Protein AF-V5FSN9-F1 (afdb_monomer_lite)

Foldseek 3Di:
DVVLLVLLLVLLLQLLVPPDDVSNVVSVVSNVVSVCVVLVVVLVLQLLLDDPVCNVVSNVVSVVVVVVLVVVLVVLCVVDVRVSVSSNVSSVVSVVVVCCVVVPDDRLVVCLVVVVLVSSLVVVCVSCVVVVHDDDPVNSVVVSVVVVVVVVPPDPPDPDDDPCVCVVDPVSVVVVVVVVVVD

Radius of gyration: 21.15 Å; chains: 1; bounding box: 49×39×50 Å

Structure (mmCIF, N/CA/C/O backbone):
data_AF-V5FSN9-F1
#
_entry.id   AF-V5FSN9-F1
#
loop_
_atom_site.group_PDB
_atom_site.id
_atom_site.type_symbol
_atom_site.label_atom_id
_atom_site.label_alt_id
_atom_site.label_comp_id
_atom_site.label_asym_id
_atom_site.label_entity_id
_atom_site.label_seq_id
_atom_site.pdbx_PDB_ins_code
_atom_site.Cartn_x
_atom_site.Cartn_y
_atom_site.Cartn_z
_atom_site.occupancy
_atom_site.B_iso_or_equiv
_atom_site.auth_seq_id
_atom_site.auth_comp_id
_atom_site.auth_asym_id
_atom_site.auth_atom_id
_atom_site.pdbx_PDB_model_num
ATOM 1 N N . PHE A 1 1 ? -2.987 6.621 1.074 1.00 91.56 1 PHE A N 1
ATOM 2 C CA . PHE A 1 1 ? -3.089 5.522 0.099 1.00 91.56 1 PHE A CA 1
ATOM 3 C C . PHE A 1 1 ? -3.177 6.044 -1.331 1.00 91.56 1 PHE A C 1
ATOM 5 O O . PHE A 1 1 ? -2.160 6.015 -2.001 1.00 91.56 1 PHE A O 1
ATOM 12 N N . PHE A 1 2 ? -4.315 6.584 -1.792 1.00 94.38 2 PHE A N 1
ATOM 13 C CA . PHE A 1 2 ? -4.521 6.914 -3.217 1.00 94.38 2 PHE A CA 1
ATOM 14 C C . PHE A 1 2 ? -3.526 7.913 -3.807 1.00 94.38 2 PHE A C 1
ATOM 16 O O . PHE A 1 2 ? -3.023 7.671 -4.894 1.00 94.38 2 PHE A O 1
ATOM 23 N N . ILE A 1 3 ? -3.188 8.986 -3.082 1.00 95.12 3 ILE A N 1
ATOM 24 C CA . ILE A 1 3 ? -2.158 9.939 -3.531 1.00 95.12 3 ILE A CA 1
ATOM 25 C C . ILE A 1 3 ? -0.833 9.202 -3.755 1.00 95.12 3 ILE A C 1
ATOM 27 O O . ILE A 1 3 ? -0.272 9.265 -4.841 1.00 95.12 3 ILE A O 1
ATOM 31 N N . SER A 1 4 ? -0.382 8.429 -2.762 1.00 96.00 4 SER A N 1
ATOM 32 C CA . SER A 1 4 ? 0.833 7.616 -2.867 1.00 96.00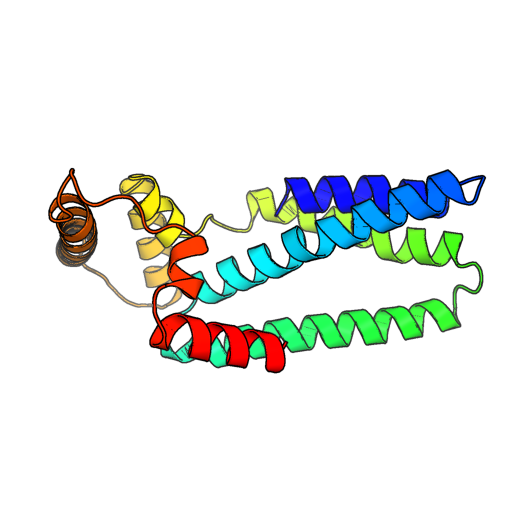 4 SER A CA 1
ATOM 33 C C . SER A 1 4 ? 0.754 6.606 -4.012 1.00 96.00 4 SER A C 1
ATOM 35 O O . SER A 1 4 ? 1.725 6.470 -4.739 1.00 96.00 4 SER A O 1
ATOM 37 N N . LEU A 1 5 ? -0.393 5.951 -4.214 1.00 96.38 5 LEU A N 1
ATOM 38 C CA . LEU A 1 5 ? -0.602 4.983 -5.291 1.00 96.38 5 LEU A CA 1
ATOM 39 C C . LEU A 1 5 ? -0.510 5.643 -6.672 1.00 96.38 5 LEU A C 1
ATOM 41 O O . LEU A 1 5 ? 0.219 5.154 -7.527 1.00 96.38 5 LEU A O 1
ATOM 45 N N . VAL A 1 6 ? -1.198 6.766 -6.889 1.00 97.25 6 VAL A N 1
ATOM 46 C CA . VAL A 1 6 ? -1.147 7.505 -8.161 1.00 97.25 6 VAL A CA 1
ATOM 47 C C . VAL A 1 6 ? 0.273 7.986 -8.439 1.00 97.25 6 VAL A C 1
ATOM 49 O O . VAL A 1 6 ? 0.783 7.776 -9.537 1.00 97.25 6 VAL A O 1
ATOM 52 N N . THR A 1 7 ? 0.949 8.566 -7.443 1.00 97.06 7 THR A N 1
ATOM 53 C CA . THR A 1 7 ? 2.352 8.973 -7.584 1.00 97.06 7 THR A CA 1
ATOM 54 C C . THR A 1 7 ? 3.244 7.768 -7.898 1.00 97.06 7 THR A C 1
ATOM 56 O O . THR A 1 7 ? 4.047 7.833 -8.825 1.00 97.06 7 THR A O 1
ATOM 59 N N . GLN A 1 8 ? 3.066 6.640 -7.209 1.00 96.75 8 GLN A N 1
ATOM 60 C CA . GLN A 1 8 ? 3.834 5.420 -7.454 1.00 96.75 8 GLN A CA 1
ATOM 61 C C . GLN A 1 8 ? 3.629 4.882 -8.877 1.00 96.75 8 GLN A C 1
ATOM 63 O O . GLN A 1 8 ? 4.597 4.475 -9.514 1.00 96.75 8 GLN A O 1
ATOM 68 N N . LEU A 1 9 ? 2.397 4.910 -9.396 1.00 97.19 9 LEU A N 1
ATOM 69 C CA . LEU A 1 9 ? 2.074 4.470 -10.757 1.00 97.19 9 LEU A CA 1
ATOM 70 C C . LEU A 1 9 ? 2.713 5.378 -11.810 1.00 97.19 9 LEU A C 1
ATOM 72 O O . LEU A 1 9 ? 3.387 4.892 -12.716 1.00 97.19 9 LEU A O 1
ATOM 76 N N . VAL A 1 10 ? 2.551 6.696 -11.664 1.00 97.19 10 VAL A N 1
ATOM 77 C CA . VAL A 1 10 ? 3.115 7.682 -12.596 1.00 97.19 10 VAL A CA 1
ATOM 78 C C . VAL A 1 10 ? 4.636 7.564 -12.640 1.00 97.19 10 VAL A C 1
ATOM 80 O O . VAL A 1 10 ? 5.214 7.376 -13.710 1.00 97.19 10 VAL A O 1
ATOM 83 N N . PHE A 1 11 ? 5.298 7.600 -11.481 1.00 97.31 11 PHE A N 1
ATOM 84 C CA . PHE A 1 11 ? 6.757 7.524 -11.426 1.00 97.31 11 PHE A CA 1
ATOM 85 C C . PHE A 1 11 ? 7.298 6.119 -11.726 1.00 97.31 11 PHE A C 1
ATOM 87 O O . PHE A 1 11 ? 8.407 5.995 -12.247 1.00 97.31 11 PHE A O 1
ATOM 94 N N . GLY A 1 12 ? 6.517 5.060 -11.493 1.00 96.69 12 GLY A N 1
ATOM 95 C CA . GLY A 1 12 ? 6.842 3.698 -11.919 1.00 96.69 12 GLY A CA 1
ATOM 96 C C . GLY A 1 12 ? 6.872 3.555 -13.442 1.00 96.69 12 GLY A C 1
ATOM 97 O O . GLY A 1 12 ? 7.799 2.944 -13.977 1.00 96.69 12 GLY A O 1
ATOM 98 N N . ILE A 1 13 ? 5.930 4.192 -14.146 1.00 96.50 13 ILE A N 1
ATOM 99 C CA . ILE A 1 13 ? 5.930 4.260 -15.614 1.00 96.50 13 ILE A CA 1
ATOM 100 C C . ILE A 1 13 ? 7.090 5.135 -16.105 1.00 96.50 13 ILE A C 1
ATOM 102 O O . ILE A 1 13 ? 7.853 4.688 -16.959 1.00 96.50 13 ILE A O 1
ATOM 106 N N . ILE A 1 14 ? 7.300 6.327 -15.531 1.00 96.38 14 ILE A N 1
ATOM 107 C CA . ILE A 1 14 ? 8.436 7.201 -15.893 1.00 96.38 14 ILE A CA 1
ATOM 108 C C . ILE A 1 14 ? 9.770 6.457 -15.750 1.00 96.38 14 ILE A C 1
ATOM 110 O O . ILE A 1 14 ? 10.608 6.524 -16.644 1.00 96.38 14 ILE A O 1
ATOM 114 N N . THR A 1 15 ? 9.943 5.684 -14.672 1.00 96.19 15 THR A N 1
ATOM 115 C CA . THR A 1 15 ? 11.141 4.858 -14.446 1.00 96.19 15 THR A CA 1
ATOM 116 C C . THR A 1 15 ? 11.407 3.911 -15.621 1.00 96.19 15 THR A C 1
ATOM 118 O O . THR A 1 15 ? 12.554 3.759 -16.038 1.00 96.19 15 THR A O 1
ATOM 121 N N . SER A 1 16 ? 10.362 3.291 -16.181 1.00 95.50 16 SER A N 1
ATOM 122 C CA . SER A 1 16 ? 10.496 2.346 -17.299 1.00 95.50 16 SER A CA 1
ATOM 123 C C . SER A 1 16 ? 10.992 3.019 -18.590 1.00 95.50 16 SER A C 1
ATOM 125 O O . SER A 1 16 ? 11.796 2.441 -19.323 1.00 95.50 16 SER A O 1
ATOM 127 N N . PHE A 1 17 ? 10.623 4.282 -18.815 1.00 95.06 17 PHE A N 1
ATOM 128 C CA . PHE A 1 17 ? 10.996 5.066 -20.000 1.00 95.06 17 PHE A CA 1
ATOM 129 C C . PHE A 1 17 ? 12.145 6.060 -19.760 1.00 95.06 17 PHE A C 1
ATOM 131 O O . PHE A 1 17 ? 12.473 6.833 -20.654 1.00 95.06 17 PHE A O 1
ATOM 138 N N . ALA A 1 18 ? 12.782 6.042 -18.583 1.00 95.12 18 ALA A N 1
ATOM 139 C CA . ALA A 1 18 ? 13.823 7.005 -18.220 1.00 95.12 18 ALA A CA 1
ATOM 140 C C . ALA A 1 18 ? 15.002 6.975 -19.224 1.00 95.12 18 ALA A C 1
ATOM 142 O O . ALA A 1 18 ? 15.616 5.909 -19.364 1.00 95.12 18 ALA A O 1
ATOM 143 N N . PRO A 1 19 ? 15.341 8.083 -19.913 1.00 92.12 19 PRO A N 1
ATOM 144 C CA . PRO A 1 19 ? 16.390 8.079 -20.939 1.00 92.12 19 PRO A CA 1
ATOM 145 C C . PRO A 1 19 ? 17.790 8.006 -20.323 1.00 92.12 19 PRO A C 1
ATOM 147 O O . PRO A 1 19 ? 18.658 7.292 -20.823 1.00 92.12 19 PRO A O 1
ATOM 150 N N . GLU A 1 20 ? 17.986 8.701 -19.205 1.00 95.12 20 GLU A N 1
ATOM 151 C CA . GLU A 1 20 ? 19.263 8.833 -18.518 1.00 95.12 20 GLU A CA 1
ATOM 152 C C . GLU A 1 20 ? 19.180 8.535 -17.012 1.00 95.12 20 GLU A C 1
ATOM 154 O O . GLU A 1 20 ? 18.110 8.427 -16.404 1.00 95.12 20 GLU A O 1
ATOM 159 N N . TYR A 1 21 ? 20.357 8.410 -16.397 1.00 94.31 21 TYR A N 1
ATOM 160 C CA . TYR A 1 21 ? 20.532 8.010 -15.000 1.00 94.31 21 TYR A CA 1
ATOM 161 C C . TYR A 1 21 ? 19.789 8.903 -13.992 1.00 94.31 21 TYR A C 1
ATOM 163 O O . TYR A 1 21 ? 19.243 8.400 -13.009 1.00 94.31 21 TYR A O 1
ATOM 171 N N . TRP A 1 22 ? 19.743 10.218 -14.219 1.00 96.62 22 TRP A N 1
ATOM 172 C CA . TRP A 1 22 ? 19.141 11.162 -13.273 1.00 96.62 22 TRP A CA 1
ATOM 173 C C . TRP A 1 22 ? 17.622 11.037 -13.211 1.00 96.62 22 TRP A C 1
ATOM 175 O O . TRP A 1 22 ? 17.081 10.882 -12.114 1.00 96.62 22 TRP A O 1
ATOM 185 N N . THR A 1 23 ? 16.941 11.005 -14.362 1.00 95.06 23 THR A N 1
ATOM 186 C CA . THR A 1 23 ? 15.495 10.736 -14.409 1.00 95.06 23 THR A CA 1
ATOM 187 C C . THR A 1 23 ? 15.166 9.389 -13.771 1.00 95.06 23 THR A C 1
ATOM 189 O O . THR A 1 23 ? 14.240 9.309 -12.963 1.00 95.06 23 THR A O 1
ATOM 192 N N . PHE A 1 24 ? 15.955 8.345 -14.053 1.00 96.25 24 PHE A N 1
ATOM 193 C CA . PHE A 1 24 ? 15.772 7.038 -13.418 1.00 96.25 24 PHE A CA 1
ATOM 194 C C . PHE A 1 24 ? 15.894 7.123 -11.891 1.00 96.25 24 PHE A C 1
ATOM 196 O O . PHE A 1 24 ? 15.013 6.659 -11.169 1.00 96.25 24 PHE A O 1
ATOM 203 N N . THR A 1 25 ? 16.960 7.745 -11.391 1.00 97.44 25 THR A N 1
ATOM 204 C CA . THR A 1 25 ? 17.261 7.810 -9.955 1.00 97.44 25 THR A CA 1
ATOM 205 C C . THR A 1 25 ? 16.207 8.606 -9.195 1.00 97.44 25 THR A C 1
ATOM 207 O O . THR A 1 25 ? 15.705 8.144 -8.170 1.00 97.44 25 THR A O 1
ATOM 210 N N . ILE A 1 26 ? 15.817 9.772 -9.716 1.00 97.62 26 ILE A N 1
ATOM 211 C CA . ILE A 1 26 ? 14.794 10.622 -9.099 1.00 97.62 26 ILE A CA 1
ATOM 212 C C . ILE A 1 26 ? 13.442 9.902 -9.100 1.00 97.62 26 ILE A C 1
ATOM 214 O O . ILE A 1 26 ? 12.782 9.831 -8.062 1.00 97.62 26 ILE A O 1
ATOM 218 N N . ALA A 1 27 ? 13.045 9.305 -10.229 1.00 97.06 27 ALA A N 1
ATOM 219 C CA . ALA A 1 27 ? 11.788 8.568 -10.309 1.00 97.06 27 ALA A CA 1
ATOM 220 C C . ALA A 1 27 ? 11.773 7.360 -9.358 1.00 97.06 27 ALA A C 1
ATOM 222 O O . ALA A 1 27 ? 10.793 7.157 -8.640 1.00 97.06 27 ALA A O 1
ATOM 223 N N . ARG A 1 28 ? 12.877 6.607 -9.266 1.00 95.69 28 ARG A N 1
ATOM 224 C CA . ARG A 1 28 ? 13.017 5.489 -8.318 1.00 95.69 28 ARG A CA 1
ATOM 225 C C . ARG A 1 28 ? 12.962 5.935 -6.865 1.00 95.69 28 ARG A C 1
ATOM 227 O O . ARG A 1 28 ? 12.328 5.245 -6.067 1.00 95.69 28 ARG A O 1
ATOM 234 N N . ALA A 1 29 ? 13.574 7.068 -6.526 1.00 97.31 29 ALA A N 1
ATOM 235 C CA . ALA A 1 29 ? 13.514 7.629 -5.180 1.00 97.31 29 ALA A CA 1
ATOM 236 C C . ALA A 1 29 ? 12.071 7.988 -4.793 1.00 97.31 29 ALA A C 1
ATOM 238 O O . ALA A 1 29 ? 11.619 7.642 -3.701 1.00 97.31 29 ALA A O 1
ATOM 239 N N . ILE A 1 30 ? 11.318 8.597 -5.714 1.00 97.31 30 ILE A N 1
ATOM 240 C CA . ILE A 1 30 ? 9.904 8.932 -5.501 1.00 97.31 30 ILE A CA 1
ATOM 241 C C . ILE A 1 30 ? 9.060 7.664 -5.347 1.00 97.31 30 ILE A C 1
ATOM 243 O O . ILE A 1 30 ? 8.296 7.565 -4.388 1.00 97.31 30 ILE A O 1
ATOM 247 N N . VAL A 1 31 ? 9.244 6.667 -6.223 1.00 96.25 31 VAL A N 1
ATOM 248 C CA . VAL A 1 31 ? 8.583 5.355 -6.096 1.00 96.25 31 VAL A CA 1
ATOM 249 C C . VAL A 1 31 ? 8.856 4.756 -4.714 1.00 96.25 31 VAL A C 1
ATOM 251 O O . VAL A 1 31 ? 7.912 4.391 -4.018 1.00 96.25 31 VAL A O 1
ATOM 254 N N . GLY A 1 32 ? 10.120 4.730 -4.276 1.00 94.75 32 GLY A N 1
ATOM 255 C CA . GLY A 1 32 ? 10.511 4.224 -2.957 1.00 94.75 32 GLY A CA 1
ATOM 256 C C . GLY A 1 32 ? 9.830 4.957 -1.799 1.00 94.75 32 GLY A C 1
ATOM 257 O O . GLY A 1 32 ? 9.281 4.312 -0.907 1.00 94.75 32 GLY A O 1
ATOM 258 N N . ALA A 1 33 ? 9.788 6.291 -1.841 1.00 94.62 33 ALA A N 1
ATOM 259 C CA . ALA A 1 33 ? 9.103 7.096 -0.830 1.00 94.62 33 ALA A CA 1
ATOM 260 C C . ALA A 1 33 ? 7.588 6.817 -0.789 1.00 94.62 33 ALA A C 1
ATOM 262 O O . ALA A 1 33 ? 6.981 6.773 0.284 1.00 94.62 33 ALA A O 1
ATOM 263 N N . THR A 1 34 ? 6.966 6.592 -1.950 1.00 95.56 34 THR A N 1
ATOM 264 C CA . THR A 1 34 ? 5.528 6.302 -2.042 1.00 95.56 34 THR A CA 1
ATOM 265 C C . THR A 1 34 ? 5.155 4.889 -1.605 1.00 95.56 34 THR A C 1
ATOM 267 O O . THR A 1 34 ? 4.051 4.714 -1.083 1.00 95.56 34 THR A O 1
ATOM 270 N N . THR A 1 35 ? 6.070 3.917 -1.710 1.00 91.88 35 THR A N 1
ATOM 271 C CA . THR A 1 35 ? 5.842 2.524 -1.290 1.00 91.88 35 THR A CA 1
ATOM 272 C C . THR A 1 35 ? 5.378 2.446 0.162 1.00 91.88 35 THR A C 1
ATOM 274 O O . THR A 1 35 ? 4.385 1.780 0.457 1.00 91.88 35 THR A O 1
ATOM 277 N N . SER A 1 36 ? 6.025 3.189 1.067 1.00 88.88 36 SER A N 1
ATOM 278 C CA . SER A 1 36 ? 5.620 3.244 2.477 1.00 88.88 36 SER A CA 1
ATOM 279 C C . SER A 1 36 ? 4.211 3.817 2.649 1.00 88.88 36 SER A C 1
ATOM 281 O O . SER A 1 36 ? 3.443 3.322 3.467 1.00 88.88 36 SER A O 1
ATOM 283 N N . GLY A 1 37 ? 3.826 4.820 1.854 1.00 91.31 37 GLY A N 1
ATOM 284 C CA . GLY A 1 37 ? 2.487 5.421 1.898 1.00 91.31 37 GLY A CA 1
ATOM 285 C C . GLY A 1 37 ? 1.373 4.520 1.348 1.00 91.31 37 GLY A C 1
ATOM 286 O O . GLY A 1 37 ? 0.214 4.651 1.756 1.00 91.31 37 GLY A O 1
ATOM 287 N N . VAL A 1 38 ? 1.707 3.595 0.448 1.00 93.12 38 VAL A N 1
ATOM 288 C CA . VAL A 1 38 ? 0.789 2.551 -0.025 1.00 93.12 38 VAL A CA 1
ATOM 289 C C . VAL A 1 38 ? 0.694 1.435 1.016 1.00 93.12 38 VAL A C 1
ATOM 291 O O . VAL A 1 38 ? -0.400 1.157 1.508 1.00 93.12 38 VAL A O 1
ATOM 294 N N . PHE A 1 39 ? 1.831 0.857 1.414 1.00 91.62 39 PHE A N 1
ATOM 295 C CA . PHE A 1 39 ? 1.880 -0.280 2.333 1.00 91.62 39 PHE A CA 1
ATOM 296 C C . PHE A 1 39 ? 1.336 0.060 3.725 1.00 91.62 39 PHE A C 1
ATOM 298 O O . PHE A 1 39 ? 0.408 -0.594 4.197 1.00 91.62 39 PHE A O 1
ATOM 305 N N . LEU A 1 40 ? 1.863 1.107 4.373 1.00 91.81 40 LEU A N 1
ATOM 306 C CA . LEU A 1 40 ? 1.510 1.441 5.755 1.00 91.81 40 LEU A CA 1
ATOM 307 C C . LEU A 1 40 ? 0.025 1.780 5.887 1.00 91.81 40 LEU A C 1
ATOM 309 O O . LEU A 1 40 ? -0.630 1.330 6.822 1.00 91.81 40 LEU A O 1
ATOM 313 N N . VAL A 1 41 ? -0.522 2.552 4.945 1.00 92.38 41 VAL A N 1
ATOM 314 C CA . VAL A 1 41 ? -1.933 2.954 5.007 1.00 92.38 41 VAL A CA 1
ATOM 315 C C . VAL A 1 41 ? -2.853 1.756 4.772 1.00 92.38 41 VAL A C 1
ATOM 317 O O . VAL A 1 41 ? -3.822 1.599 5.511 1.00 92.38 41 VAL A O 1
ATOM 320 N N . ALA A 1 42 ? -2.538 0.884 3.806 1.00 91.31 42 ALA A N 1
ATOM 321 C CA . ALA A 1 42 ? -3.310 -0.339 3.580 1.00 91.31 42 ALA A CA 1
ATOM 322 C C . ALA A 1 42 ? -3.266 -1.274 4.799 1.00 91.31 42 ALA A C 1
ATOM 324 O O . ALA A 1 42 ? -4.304 -1.773 5.234 1.00 91.31 42 ALA A O 1
ATOM 325 N N . TYR A 1 43 ? -2.080 -1.449 5.388 1.00 92.19 43 TYR A N 1
ATOM 326 C CA . TYR A 1 43 ? -1.882 -2.254 6.590 1.00 92.19 43 TYR A CA 1
ATOM 327 C C . TYR A 1 43 ? -2.703 -1.723 7.772 1.00 92.19 43 TYR A C 1
ATOM 329 O O . TYR A 1 43 ? -3.423 -2.478 8.425 1.00 92.19 43 TYR A O 1
ATOM 337 N N . VAL A 1 44 ? -2.650 -0.409 8.022 1.00 91.94 44 VAL A N 1
ATOM 338 C CA . VAL A 1 44 ? -3.408 0.230 9.107 1.00 91.94 44 VAL A CA 1
ATOM 339 C C . VAL A 1 44 ? -4.911 0.066 8.898 1.00 91.94 44 VAL A C 1
ATOM 341 O O . VAL A 1 44 ? -5.583 -0.395 9.817 1.00 91.94 44 VAL A O 1
ATOM 344 N N . ILE A 1 45 ? -5.437 0.362 7.704 1.00 90.50 45 ILE A N 1
ATOM 345 C CA . ILE A 1 45 ? -6.873 0.205 7.417 1.00 90.50 45 ILE A CA 1
ATOM 346 C C . ILE A 1 45 ? -7.308 -1.249 7.643 1.00 90.50 45 ILE A C 1
ATOM 348 O O . ILE A 1 45 ? -8.290 -1.488 8.346 1.00 90.50 45 ILE A O 1
ATOM 352 N N . GLY A 1 46 ? -6.545 -2.228 7.144 1.00 90.50 46 GLY A N 1
ATOM 353 C CA . GLY A 1 46 ? -6.842 -3.648 7.351 1.00 90.50 46 GLY A CA 1
ATOM 354 C C . GLY A 1 46 ? -6.890 -4.045 8.832 1.00 90.50 46 GLY A C 1
ATOM 355 O O . GLY A 1 46 ? -7.808 -4.745 9.263 1.00 90.50 46 GLY A O 1
ATOM 356 N N . LEU A 1 47 ? -5.952 -3.548 9.645 1.00 92.06 47 LEU A N 1
ATOM 357 C CA . LEU A 1 47 ? -5.938 -3.797 11.091 1.00 92.06 47 LEU A CA 1
ATOM 358 C C . LEU A 1 47 ? -7.057 -3.083 11.857 1.00 92.06 47 LEU A C 1
ATOM 360 O O . LEU A 1 47 ? -7.460 -3.543 12.931 1.00 92.06 47 LEU A O 1
ATOM 364 N N . GLU A 1 48 ? -7.531 -1.950 11.349 1.00 89.75 48 GLU A N 1
ATOM 365 C CA . GLU A 1 48 ? -8.624 -1.188 11.950 1.00 89.75 48 GLU A CA 1
ATOM 366 C C . GLU A 1 48 ? -10.000 -1.765 11.618 1.00 89.75 48 GLU A C 1
ATOM 368 O O . GLU A 1 48 ? -10.925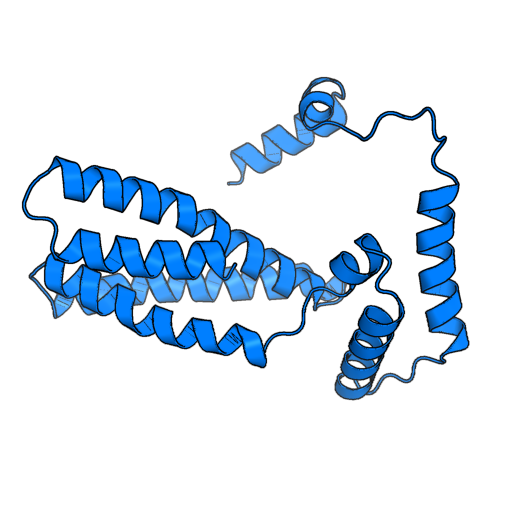 -1.603 12.415 1.00 89.75 48 GLU A O 1
ATOM 373 N N . MET A 1 49 ? -10.121 -2.492 10.505 1.00 85.88 49 MET A N 1
ATOM 374 C CA . MET A 1 49 ? -11.336 -3.220 10.131 1.00 85.88 49 MET A CA 1
ATOM 375 C C . MET A 1 49 ? -11.566 -4.486 10.968 1.00 85.88 49 MET A C 1
ATOM 377 O O . MET A 1 49 ? -12.685 -4.999 11.002 1.00 85.88 49 MET A O 1
ATOM 381 N N . VAL A 1 50 ? -10.540 -4.991 11.660 1.00 89.00 50 VAL A N 1
ATOM 382 C CA . VAL A 1 50 ? -10.637 -6.212 12.471 1.00 89.00 50 VAL A CA 1
ATOM 383 C C . VAL A 1 50 ? -10.595 -5.937 13.976 1.00 89.00 50 VAL A C 1
ATOM 385 O O . VAL A 1 50 ? -9.959 -5.005 14.478 1.00 89.00 50 VAL A O 1
ATOM 388 N N . GLY A 1 51 ? -11.262 -6.809 14.735 1.00 86.44 51 GLY A N 1
ATOM 389 C CA . GLY A 1 51 ? -11.219 -6.781 16.196 1.00 86.44 51 GLY A CA 1
ATOM 390 C C . GLY A 1 51 ? -9.809 -7.049 16.754 1.00 86.44 51 GLY A C 1
ATOM 391 O O . GLY A 1 51 ? -8.993 -7.691 16.087 1.00 86.44 51 GLY A O 1
ATOM 392 N N . PRO A 1 52 ? -9.503 -6.616 17.997 1.00 87.69 52 PRO A N 1
ATOM 393 C CA . PRO A 1 52 ? -8.182 -6.785 18.613 1.00 87.69 52 PRO A CA 1
ATOM 394 C C . PRO A 1 52 ? -7.641 -8.221 18.568 1.00 87.69 52 PRO A C 1
ATOM 396 O O . PRO A 1 52 ? -6.460 -8.411 18.298 1.00 87.69 52 PRO A O 1
ATOM 399 N N . SER A 1 53 ? -8.507 -9.221 18.756 1.00 90.56 53 SER A N 1
ATOM 400 C CA . SER A 1 53 ? -8.145 -10.646 18.750 1.00 90.56 53 SER A CA 1
ATOM 401 C C . SER A 1 53 ? -7.708 -11.183 17.383 1.00 90.56 53 SER A C 1
ATOM 403 O O . SER A 1 53 ? -7.079 -12.234 17.311 1.00 90.56 53 SER A O 1
ATOM 405 N N . LYS A 1 54 ? -8.039 -10.485 16.289 1.00 91.19 54 LYS A N 1
ATOM 406 C CA . LYS A 1 54 ? -7.736 -10.905 14.913 1.00 91.19 54 LYS A CA 1
ATOM 407 C C . LYS A 1 54 ? -6.631 -10.079 14.256 1.00 91.19 54 LYS A C 1
ATOM 409 O O . LYS A 1 54 ? -6.229 -10.405 13.143 1.00 91.19 54 LYS A O 1
ATOM 414 N N . ARG A 1 55 ? -6.101 -9.054 14.935 1.00 92.44 55 ARG A N 1
ATOM 415 C CA . ARG A 1 55 ? -5.069 -8.165 14.372 1.00 92.44 55 ARG A CA 1
ATOM 416 C C . ARG A 1 55 ? -3.802 -8.898 13.964 1.00 92.44 55 ARG A C 1
ATOM 418 O O . ARG A 1 55 ? -3.303 -8.637 12.880 1.00 92.44 55 ARG A O 1
ATOM 425 N N . THR A 1 56 ? -3.314 -9.825 14.788 1.00 92.88 56 THR A N 1
ATOM 426 C CA . THR A 1 56 ? -2.108 -10.597 14.457 1.00 92.88 56 THR A CA 1
ATOM 427 C C . THR A 1 56 ? -2.303 -11.365 13.155 1.00 92.88 56 THR A C 1
ATOM 429 O O . THR A 1 56 ? -1.494 -11.236 12.249 1.00 92.88 56 THR A O 1
ATOM 432 N N . ILE A 1 57 ? -3.430 -12.071 13.016 1.00 94.19 57 ILE A N 1
ATOM 433 C CA . ILE A 1 57 ? -3.747 -12.846 11.809 1.00 94.19 57 ILE A CA 1
ATOM 434 C C . ILE A 1 57 ? -3.871 -11.928 10.588 1.00 94.19 57 ILE A C 1
ATOM 436 O O . ILE A 1 57 ? -3.264 -12.206 9.561 1.00 94.19 57 ILE A O 1
ATOM 440 N N . ALA A 1 58 ? -4.612 -10.822 10.694 1.00 92.88 58 ALA A N 1
ATOM 441 C CA . ALA A 1 58 ? -4.762 -9.869 9.592 1.00 92.88 58 ALA A CA 1
ATOM 442 C C . ALA A 1 58 ? -3.412 -9.268 9.154 1.00 92.88 58 ALA A C 1
ATOM 444 O O . ALA A 1 58 ? -3.138 -9.150 7.957 1.00 92.88 58 ALA A O 1
ATOM 445 N N . GLY A 1 59 ? -2.542 -8.949 10.117 1.00 92.38 59 GLY A N 1
ATOM 446 C CA . GLY A 1 59 ? -1.189 -8.473 9.845 1.00 92.38 59 GLY A CA 1
ATOM 447 C C . GLY A 1 59 ? -0.329 -9.528 9.146 1.00 92.38 59 GLY A C 1
ATOM 448 O O . GLY A 1 59 ? 0.284 -9.238 8.120 1.00 92.38 59 GLY A O 1
ATOM 449 N N . THR A 1 60 ? -0.350 -10.772 9.634 1.00 93.44 60 THR A N 1
ATOM 450 C CA . THR A 1 60 ? 0.362 -11.901 9.017 1.00 93.44 60 THR A CA 1
ATOM 451 C C . THR A 1 60 ? -0.112 -12.163 7.590 1.00 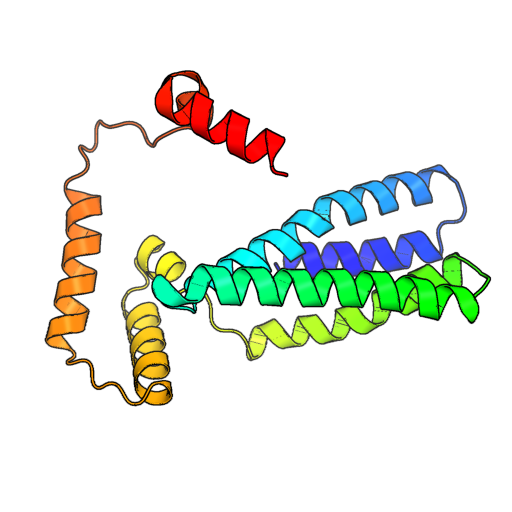93.44 60 THR A C 1
ATOM 453 O O . THR A 1 60 ? 0.715 -12.306 6.696 1.00 93.44 60 THR A O 1
ATOM 456 N N . VAL A 1 61 ? -1.425 -12.169 7.346 1.00 93.56 61 VAL A N 1
ATOM 457 C CA . VAL A 1 61 ? -1.988 -12.341 5.997 1.00 93.56 61 VAL A CA 1
ATOM 458 C C . VAL A 1 61 ? -1.512 -11.229 5.062 1.00 93.56 61 VAL A C 1
ATOM 460 O O . VAL A 1 61 ? -1.134 -11.503 3.926 1.00 93.56 61 VAL A O 1
ATOM 463 N N . THR A 1 62 ? -1.452 -9.984 5.541 1.00 90.94 62 THR A N 1
ATOM 464 C CA . THR A 1 62 ? -0.931 -8.863 4.741 1.00 90.94 62 THR A CA 1
ATOM 465 C C . THR A 1 62 ? 0.532 -9.086 4.348 1.00 90.94 62 THR A C 1
ATOM 467 O O . THR A 1 62 ? 0.897 -8.873 3.192 1.00 90.94 62 THR A O 1
ATOM 470 N N . GLN A 1 63 ? 1.359 -9.585 5.272 1.00 90.69 63 GLN A N 1
ATOM 471 C CA . GLN A 1 63 ? 2.755 -9.924 4.979 1.00 90.69 63 GLN A CA 1
ATOM 472 C C . GLN A 1 63 ? 2.886 -11.109 4.013 1.00 90.69 63 GLN A C 1
ATOM 474 O O . GLN A 1 63 ? 3.748 -11.091 3.139 1.00 90.69 63 GLN A O 1
ATOM 479 N N . MET A 1 64 ? 1.996 -12.104 4.086 1.00 94.12 64 MET A N 1
ATOM 480 C CA . MET A 1 64 ? 1.973 -13.207 3.117 1.00 94.12 64 MET A CA 1
ATOM 481 C C . MET A 1 64 ? 1.737 -12.705 1.687 1.00 94.12 64 MET A C 1
ATOM 483 O O . MET A 1 64 ? 2.422 -13.146 0.765 1.00 94.12 64 MET A O 1
ATOM 487 N N . PHE A 1 65 ? 0.820 -11.749 1.490 1.00 92.31 65 PHE A N 1
ATOM 488 C CA . PHE A 1 65 ? 0.605 -11.131 0.175 1.00 92.31 65 PHE A CA 1
ATOM 489 C C . PHE A 1 65 ? 1.824 -10.340 -0.309 1.00 92.31 65 PHE A C 1
ATOM 491 O O . PHE A 1 65 ? 2.134 -10.369 -1.501 1.00 92.31 65 PHE A O 1
ATOM 498 N N . PHE A 1 66 ? 2.545 -9.676 0.597 1.00 90.00 66 PHE A N 1
ATOM 499 C CA . PHE A 1 66 ? 3.801 -9.004 0.268 1.00 90.00 66 PHE A CA 1
ATOM 500 C C . PHE A 1 66 ? 4.864 -10.004 -0.210 1.00 90.00 66 PHE A C 1
ATOM 502 O O . PHE A 1 66 ? 5.419 -9.835 -1.297 1.00 90.00 66 PHE A O 1
ATOM 509 N N . SER A 1 67 ? 5.085 -11.094 0.535 1.00 94.12 67 SER A N 1
ATOM 510 C CA . SER A 1 67 ? 6.000 -12.171 0.132 1.00 94.12 67 SER A CA 1
ATOM 511 C C . SER A 1 67 ? 5.604 -12.790 -1.209 1.00 94.12 67 SER A C 1
ATOM 513 O O . SER A 1 67 ? 6.465 -13.025 -2.056 1.00 94.12 67 SER A O 1
ATOM 515 N N . LEU A 1 68 ? 4.305 -13.002 -1.440 1.00 95.12 68 LEU A N 1
ATOM 516 C CA . LEU A 1 68 ? 3.797 -13.498 -2.718 1.00 95.12 68 LEU A CA 1
ATOM 517 C C . LEU A 1 68 ? 4.105 -12.535 -3.870 1.00 95.12 68 LEU A C 1
ATOM 519 O O . LEU A 1 68 ? 4.565 -12.980 -4.916 1.00 95.12 68 LEU A O 1
ATOM 523 N N . GLY A 1 69 ? 3.916 -11.227 -3.679 1.00 93.31 69 GLY A N 1
ATOM 524 C CA . GLY A 1 69 ? 4.279 -10.213 -4.674 1.00 93.31 69 GLY A CA 1
ATOM 525 C C . GLY A 1 69 ? 5.775 -10.215 -5.015 1.00 93.31 69 GLY A C 1
ATOM 526 O O . GLY A 1 69 ? 6.147 -10.111 -6.186 1.00 93.31 69 GLY A O 1
ATOM 527 N N . TYR A 1 70 ? 6.637 -10.414 -4.014 1.00 92.69 70 TYR A N 1
ATOM 528 C CA . TYR A 1 70 ? 8.080 -10.576 -4.224 1.00 92.69 70 TYR A CA 1
ATOM 529 C C . TYR A 1 70 ? 8.416 -11.835 -5.029 1.00 92.69 70 TYR A C 1
ATOM 531 O O . TYR A 1 70 ? 9.181 -11.762 -5.990 1.00 92.69 70 TYR A O 1
ATOM 539 N N . MET A 1 71 ? 7.813 -12.978 -4.691 1.00 96.62 71 MET A N 1
ATOM 540 C CA . MET A 1 71 ? 8.004 -14.218 -5.452 1.00 96.62 71 MET A CA 1
ATOM 541 C C . MET A 1 71 ? 7.502 -14.078 -6.893 1.00 96.62 71 MET A C 1
ATOM 543 O O . MET A 1 71 ? 8.197 -14.470 -7.827 1.00 96.62 71 MET A O 1
ATOM 547 N N . LEU A 1 72 ? 6.336 -13.457 -7.093 1.00 94.19 72 LEU A N 1
ATOM 548 C CA . LEU A 1 72 ? 5.801 -13.166 -8.424 1.00 94.19 72 LEU A CA 1
ATOM 549 C C . LEU A 1 72 ? 6.744 -12.267 -9.225 1.00 94.19 72 LEU A C 1
ATOM 551 O O . LEU A 1 72 ? 6.951 -12.512 -10.407 1.00 94.19 72 LEU A O 1
ATOM 555 N N . THR A 1 73 ? 7.379 -11.281 -8.590 1.00 93.94 73 THR A N 1
ATOM 556 C CA . THR A 1 73 ? 8.385 -10.438 -9.253 1.00 93.94 73 THR A CA 1
ATOM 557 C C . THR A 1 73 ? 9.540 -11.275 -9.809 1.00 93.94 73 THR A C 1
ATOM 559 O O . THR A 1 73 ? 9.937 -11.079 -10.958 1.00 93.94 73 THR A O 1
ATOM 562 N N . ALA A 1 74 ? 10.036 -12.250 -9.039 1.00 95.31 74 ALA A N 1
ATOM 563 C CA . ALA A 1 74 ? 11.073 -13.171 -9.503 1.00 95.31 74 ALA A CA 1
ATOM 564 C C . ALA A 1 74 ? 10.591 -14.034 -10.681 1.00 95.31 74 ALA A C 1
ATOM 566 O O . ALA A 1 74 ? 11.313 -14.184 -11.661 1.00 95.31 74 ALA A O 1
ATOM 567 N N . VAL A 1 75 ? 9.352 -14.536 -10.629 1.00 95.50 75 VAL A N 1
ATOM 568 C CA . VAL A 1 75 ? 8.748 -15.291 -11.740 1.00 95.50 75 VAL A CA 1
ATOM 569 C C . VAL A 1 75 ? 8.671 -14.437 -13.007 1.00 95.50 75 VAL A C 1
ATOM 571 O O . VAL A 1 75 ? 9.082 -14.890 -14.069 1.00 95.50 75 VAL A O 1
ATOM 574 N N . PHE A 1 76 ? 8.214 -13.185 -12.917 1.00 94.81 76 PHE A N 1
ATOM 575 C CA . PHE A 1 76 ? 8.158 -12.279 -14.070 1.00 94.81 76 PHE A CA 1
ATOM 576 C C . PHE A 1 76 ? 9.548 -12.000 -14.654 1.00 94.81 76 PHE A C 1
ATOM 578 O O . PHE A 1 76 ? 9.695 -11.944 -15.875 1.00 94.81 76 PHE A O 1
ATOM 585 N N . ALA A 1 77 ? 10.574 -11.884 -13.807 1.00 95.44 77 ALA A N 1
ATOM 586 C CA . ALA A 1 77 ? 11.953 -11.685 -14.245 1.00 95.44 77 ALA A CA 1
ATOM 587 C C . ALA A 1 77 ? 12.522 -12.880 -15.038 1.00 95.44 77 ALA A C 1
ATOM 589 O O . ALA A 1 77 ? 13.449 -12.691 -15.822 1.00 95.44 77 ALA A O 1
ATOM 590 N N . LEU A 1 78 ? 11.954 -14.088 -14.897 1.00 95.75 78 LEU A N 1
ATOM 591 C CA . LEU A 1 78 ? 12.337 -15.246 -15.721 1.00 95.75 78 LEU A CA 1
ATOM 592 C C . LEU A 1 78 ? 11.847 -15.131 -17.171 1.00 95.75 78 LEU A C 1
ATOM 594 O O . LEU A 1 78 ? 12.477 -15.685 -18.068 1.00 95.75 78 LEU A O 1
ATOM 598 N N . TYR A 1 79 ? 10.738 -14.423 -17.402 1.00 96.12 79 TYR A N 1
ATOM 599 C CA . TYR A 1 79 ? 10.127 -14.277 -18.728 1.00 96.12 79 TYR A CA 1
ATOM 600 C C . TYR A 1 79 ? 10.417 -12.918 -19.378 1.00 96.12 79 TYR A C 1
ATOM 602 O O . TYR A 1 79 ? 10.359 -12.793 -20.601 1.00 96.12 79 TYR A O 1
ATOM 610 N N . ILE A 1 80 ? 10.719 -11.889 -18.579 1.00 95.69 80 ILE A N 1
ATOM 611 C CA . ILE A 1 80 ? 10.951 -10.518 -19.041 1.00 95.69 80 ILE A CA 1
ATOM 612 C C . ILE A 1 80 ? 12.379 -10.094 -18.687 1.00 95.69 80 ILE A C 1
ATOM 614 O O . ILE A 1 80 ? 12.640 -9.571 -17.607 1.00 95.69 80 ILE A O 1
ATOM 618 N N . TYR A 1 81 ? 13.297 -10.288 -19.635 1.00 93.88 81 TYR A N 1
ATOM 619 C CA . TYR A 1 81 ? 14.720 -9.969 -19.459 1.00 93.88 81 TYR A CA 1
ATOM 620 C C . TYR A 1 81 ? 15.028 -8.466 -19.478 1.00 93.88 81 TYR A C 1
ATOM 622 O O . TYR A 1 81 ? 15.991 -8.012 -18.865 1.00 93.88 81 TYR A O 1
ATOM 630 N N . ASP A 1 82 ? 14.223 -7.681 -20.196 1.00 95.69 82 ASP A N 1
ATOM 631 C CA . ASP A 1 82 ? 14.375 -6.230 -20.243 1.00 95.69 82 ASP A CA 1
ATOM 632 C C . ASP A 1 82 ? 13.777 -5.609 -18.974 1.00 95.69 82 ASP A C 1
ATOM 634 O O . ASP A 1 82 ? 12.557 -5.612 -18.780 1.00 95.69 82 ASP A O 1
ATOM 638 N N . TRP A 1 83 ? 14.635 -5.043 -18.122 1.00 94.62 83 TRP A N 1
ATOM 639 C CA . TRP A 1 83 ? 14.230 -4.441 -16.851 1.00 94.62 83 TRP A CA 1
ATOM 640 C C . TRP A 1 83 ? 13.201 -3.315 -17.024 1.00 94.62 83 TRP A C 1
ATOM 642 O O . TRP A 1 83 ? 12.380 -3.105 -16.131 1.00 94.62 83 TRP A O 1
ATOM 652 N N . ARG A 1 84 ? 13.197 -2.608 -18.165 1.00 95.38 84 ARG A N 1
ATOM 653 C CA . ARG A 1 84 ? 12.224 -1.542 -18.450 1.00 95.38 84 ARG A CA 1
ATOM 654 C C . ARG A 1 84 ? 10.842 -2.131 -18.669 1.00 95.38 84 ARG A C 1
ATOM 656 O O . ARG A 1 84 ? 9.870 -1.681 -18.063 1.00 95.38 84 ARG A O 1
ATOM 663 N N . LYS A 1 85 ? 10.765 -3.187 -19.484 1.00 96.25 85 LYS A N 1
ATOM 664 C CA . LYS A 1 85 ? 9.521 -3.933 -19.716 1.00 96.25 85 LYS A CA 1
ATOM 665 C C . LYS A 1 85 ? 9.037 -4.597 -18.432 1.00 96.25 85 LYS A C 1
ATOM 667 O O . LYS A 1 85 ? 7.840 -4.574 -18.168 1.00 96.25 85 LYS A O 1
ATOM 672 N N . LEU A 1 86 ? 9.952 -5.120 -17.615 1.00 96.12 86 LEU A N 1
ATOM 673 C CA . LEU A 1 86 ? 9.630 -5.706 -16.315 1.00 96.12 86 LEU A CA 1
ATOM 674 C C . LEU A 1 86 ? 9.046 -4.649 -15.367 1.00 96.12 86 LEU A C 1
ATOM 676 O O . LEU A 1 86 ? 7.968 -4.851 -14.817 1.00 96.12 86 LEU A O 1
ATOM 680 N N . GLN A 1 87 ? 9.698 -3.490 -15.238 1.00 95.44 87 GLN A N 1
ATOM 681 C CA . GLN A 1 87 ? 9.212 -2.368 -14.430 1.00 95.44 87 GLN A CA 1
ATOM 682 C C . GLN A 1 87 ? 7.806 -1.928 -14.863 1.00 95.44 87 GLN A C 1
ATOM 684 O O . GLN A 1 87 ? 6.931 -1.721 -14.018 1.00 95.44 87 GLN A O 1
ATOM 689 N N . PHE A 1 88 ? 7.573 -1.812 -16.172 1.00 95.69 88 PHE A N 1
ATOM 690 C CA . PHE A 1 88 ? 6.261 -1.477 -16.718 1.00 95.69 88 PHE A CA 1
ATOM 691 C C . PHE A 1 88 ? 5.221 -2.558 -16.383 1.00 95.69 88 PHE A C 1
ATOM 693 O O . PHE A 1 88 ? 4.174 -2.249 -15.813 1.00 95.69 88 PHE A O 1
ATOM 700 N N . ALA A 1 89 ? 5.539 -3.828 -16.647 1.00 95.56 89 ALA A N 1
ATOM 701 C CA . ALA A 1 89 ? 4.658 -4.967 -16.393 1.00 95.56 89 ALA A CA 1
ATOM 702 C C . ALA A 1 89 ? 4.268 -5.110 -14.912 1.00 95.56 89 ALA A C 1
ATOM 704 O O . ALA A 1 89 ? 3.130 -5.462 -14.621 1.00 95.56 89 ALA A O 1
ATOM 705 N N . LEU A 1 90 ? 5.172 -4.794 -13.980 1.00 94.56 90 LEU A N 1
ATOM 706 C CA . LEU A 1 90 ? 4.890 -4.813 -12.539 1.00 94.56 90 LEU A CA 1
ATOM 707 C C . LEU A 1 90 ? 4.068 -3.600 -12.075 1.00 94.56 90 LEU A C 1
ATOM 709 O O . LEU A 1 90 ? 3.347 -3.686 -11.083 1.00 94.56 90 LEU A O 1
ATOM 713 N N . THR A 1 91 ? 4.156 -2.470 -12.783 1.00 95.38 91 THR A N 1
ATOM 714 C CA . THR A 1 91 ? 3.451 -1.232 -12.411 1.00 95.38 91 THR A CA 1
ATOM 715 C C . THR A 1 91 ? 1.985 -1.255 -12.853 1.00 95.38 91 THR A C 1
ATOM 717 O O . THR A 1 91 ? 1.107 -0.848 -12.093 1.00 95.38 91 THR A O 1
ATOM 720 N N . ILE A 1 92 ? 1.696 -1.758 -14.058 1.00 94.38 92 ILE A N 1
ATOM 721 C CA . ILE A 1 92 ? 0.353 -1.708 -14.662 1.00 94.38 92 ILE A CA 1
ATOM 722 C C . ILE A 1 92 ? -0.747 -2.380 -13.821 1.00 94.38 92 ILE A C 1
ATOM 724 O O . ILE A 1 92 ? -1.798 -1.756 -13.650 1.00 94.38 92 ILE A O 1
ATOM 728 N N . PRO A 1 93 ? -0.553 -3.576 -13.229 1.00 93.69 93 PRO A N 1
ATOM 729 C CA . PRO A 1 93 ? -1.565 -4.187 -12.367 1.00 93.69 93 PRO A CA 1
ATOM 730 C C . PRO A 1 93 ? -1.973 -3.297 -11.187 1.00 93.69 93 PRO A C 1
ATOM 732 O O . PRO A 1 93 ? -3.110 -3.371 -10.727 1.00 93.69 93 PRO A O 1
ATOM 735 N N . GLY A 1 94 ? -1.087 -2.403 -10.733 1.00 92.44 94 GLY A N 1
ATOM 736 C CA . GLY A 1 94 ? -1.384 -1.460 -9.659 1.00 92.44 94 GLY A CA 1
ATOM 737 C C . GLY A 1 94 ? -2.493 -0.454 -9.994 1.00 92.44 94 GLY A C 1
ATOM 738 O O . GLY A 1 94 ? -3.123 0.068 -9.077 1.00 92.44 94 GLY A O 1
ATOM 739 N N . VAL A 1 95 ? -2.794 -0.219 -11.279 1.00 95.19 95 VAL A N 1
ATOM 740 C CA . VAL A 1 95 ? -3.925 0.624 -11.714 1.00 95.19 95 VAL A CA 1
ATOM 741 C C . VAL A 1 95 ? -5.252 0.055 -11.217 1.00 95.19 95 VAL A C 1
ATOM 743 O O . VAL A 1 95 ? -6.142 0.815 -10.838 1.00 95.19 95 VAL A O 1
ATOM 746 N N . LEU A 1 96 ? -5.372 -1.276 -11.139 1.00 95.00 96 LEU A N 1
ATOM 747 C CA . LEU A 1 96 ? -6.576 -1.929 -10.631 1.00 95.00 96 LEU A CA 1
ATOM 748 C C . LEU A 1 96 ? -6.863 -1.524 -9.182 1.00 95.00 96 LEU A C 1
ATOM 750 O O . LEU A 1 96 ? -8.024 -1.383 -8.822 1.00 95.00 96 LEU A O 1
ATOM 754 N N . PHE A 1 97 ? -5.842 -1.232 -8.370 1.00 93.81 97 PHE A N 1
ATOM 755 C CA . PHE A 1 97 ? -6.039 -0.795 -6.984 1.00 93.81 97 PHE A CA 1
ATOM 756 C C . PHE A 1 97 ? -6.666 0.599 -6.851 1.00 93.81 97 PHE A C 1
ATOM 758 O O . PHE A 1 97 ? -7.103 0.960 -5.759 1.00 93.81 97 PHE A O 1
ATOM 765 N N . LEU A 1 98 ? -6.794 1.375 -7.935 1.00 94.50 98 LEU A N 1
ATOM 766 C CA . LEU A 1 98 ? -7.602 2.599 -7.918 1.00 94.50 98 LEU A CA 1
ATOM 767 C C . LEU A 1 98 ? -9.087 2.293 -7.686 1.00 94.50 98 LEU A C 1
ATOM 769 O O . LEU A 1 98 ? -9.788 3.119 -7.101 1.00 94.50 98 LEU A O 1
ATOM 773 N N . CYS A 1 99 ? -9.559 1.090 -8.046 1.00 94.31 99 CYS A N 1
ATOM 774 C CA . CYS A 1 99 ? -10.944 0.693 -7.800 1.00 94.31 99 CYS A CA 1
ATOM 775 C C . CYS A 1 99 ? -11.293 0.619 -6.305 1.00 94.31 99 CYS A C 1
ATOM 777 O O . CYS A 1 99 ? -12.462 0.737 -5.933 1.00 94.31 99 CYS A O 1
ATOM 779 N N . TYR A 1 100 ? -10.283 0.514 -5.431 1.00 92.44 100 TYR A N 1
ATOM 780 C CA . TYR A 1 100 ? -10.479 0.503 -3.983 1.00 92.44 100 TYR A CA 1
ATOM 781 C C . TYR A 1 100 ? -11.125 1.786 -3.468 1.00 92.44 100 TYR A C 1
ATOM 783 O O . TYR A 1 100 ? -11.725 1.746 -2.400 1.00 92.44 100 TYR A O 1
ATOM 791 N N . TRP A 1 101 ? -11.069 2.885 -4.228 1.00 91.06 101 TRP A N 1
ATOM 792 C CA . TRP A 1 101 ? -11.779 4.121 -3.896 1.00 91.06 101 TRP A CA 1
ATOM 793 C C . TRP A 1 101 ? -13.283 3.894 -3.707 1.00 91.06 101 TRP A C 1
ATOM 795 O O . TRP A 1 101 ? -13.901 4.518 -2.849 1.00 91.06 101 TRP A O 1
ATOM 805 N N . TRP A 1 102 ? -13.871 2.982 -4.485 1.00 90.19 102 TRP A N 1
ATOM 806 C CA . TRP A 1 102 ? -15.298 2.668 -4.409 1.00 90.19 102 TRP A CA 1
ATOM 807 C C . TRP A 1 102 ? -15.604 1.468 -3.512 1.00 90.19 102 TRP A C 1
ATOM 809 O O . TRP A 1 102 ? -16.704 1.376 -2.972 1.00 90.19 102 TRP A O 1
ATOM 819 N N . CYS A 1 103 ? -14.658 0.536 -3.364 1.00 87.81 103 CYS A N 1
ATOM 820 C CA . CYS A 1 103 ? -14.895 -0.725 -2.661 1.00 87.81 103 CYS A CA 1
ATOM 821 C C . CYS A 1 103 ? -14.553 -0.677 -1.167 1.00 87.81 103 CYS A C 1
ATOM 823 O O . CYS A 1 103 ? -15.193 -1.377 -0.380 1.00 87.81 103 CYS A O 1
ATOM 825 N N . ILE A 1 104 ? -13.531 0.089 -0.774 1.00 89.12 104 ILE A N 1
ATOM 826 C CA . ILE A 1 104 ? -12.995 0.066 0.589 1.00 89.12 104 ILE A CA 1
ATOM 827 C C . ILE A 1 104 ? -13.523 1.271 1.370 1.00 89.12 104 ILE A C 1
ATOM 829 O O . ILE A 1 104 ? -13.257 2.409 0.984 1.00 89.12 104 ILE A O 1
ATOM 833 N N . PRO A 1 105 ? -14.261 1.050 2.473 1.00 88.88 105 PRO A N 1
ATOM 834 C CA . PRO A 1 105 ? -14.699 2.141 3.324 1.00 88.88 105 PRO A CA 1
ATOM 835 C C . PRO A 1 105 ? -13.520 2.753 4.085 1.00 88.88 105 PRO A C 1
ATOM 837 O O . PRO A 1 105 ? -12.530 2.086 4.389 1.00 88.88 105 PRO A O 1
ATOM 840 N N . GLU A 1 106 ? -13.664 4.021 4.452 1.00 89.50 106 GLU A N 1
ATOM 841 C CA . GLU A 1 106 ? -12.699 4.715 5.302 1.00 89.50 106 GLU A CA 1
ATOM 842 C C . GLU A 1 106 ? -12.670 4.123 6.722 1.00 89.50 106 GLU A C 1
ATOM 844 O O . GLU A 1 106 ? -13.635 3.510 7.183 1.00 89.50 106 GLU A O 1
ATOM 849 N N . SER A 1 107 ? -11.578 4.321 7.461 1.00 88.81 107 SER A N 1
ATOM 850 C CA . SER A 1 107 ? -11.469 3.800 8.827 1.00 88.81 107 SER A CA 1
ATOM 851 C C . SER A 1 107 ? -12.513 4.401 9.778 1.00 88.81 107 SER A C 1
ATOM 853 O O . SER A 1 107 ? -12.581 5.618 9.974 1.00 88.81 107 SER A O 1
ATOM 855 N N . ALA A 1 108 ? -13.254 3.541 10.489 1.00 88.31 108 ALA A N 1
ATOM 856 C CA . ALA A 1 108 ? -14.193 3.959 11.536 1.00 88.31 108 ALA A CA 1
ATOM 857 C C . ALA A 1 108 ? -13.512 4.825 12.610 1.00 88.31 108 ALA A C 1
ATOM 859 O O . ALA A 1 108 ? -14.082 5.807 13.084 1.00 88.31 108 ALA A O 1
ATOM 860 N N . ARG A 1 109 ? -12.265 4.500 12.972 1.00 85.94 109 ARG A N 1
ATOM 861 C CA . ARG A 1 109 ? -11.491 5.268 13.958 1.00 85.94 109 ARG A CA 1
ATOM 862 C C . ARG A 1 109 ? -11.091 6.627 13.430 1.00 85.94 109 ARG A C 1
ATOM 864 O O . ARG A 1 109 ? -11.172 7.608 14.168 1.00 85.94 109 ARG A O 1
ATOM 871 N N . TRP A 1 110 ? -10.680 6.694 12.168 1.00 88.31 110 TRP A N 1
ATOM 872 C CA . TRP A 1 110 ? -10.357 7.960 11.530 1.00 88.31 110 TRP A CA 1
ATOM 873 C C . TRP A 1 110 ? -11.590 8.866 11.454 1.00 88.31 110 TRP A C 1
ATOM 875 O O . TRP A 1 110 ? -11.507 10.036 11.833 1.00 88.31 110 TRP A O 1
ATOM 885 N N . LEU A 1 111 ? -12.752 8.316 11.093 1.00 88.56 111 LEU A N 1
ATOM 886 C CA . LEU A 1 111 ? -14.025 9.041 11.078 1.00 88.56 111 LEU A CA 1
ATOM 887 C C . LEU A 1 111 ? -14.380 9.601 12.467 1.00 88.56 111 LEU A C 1
ATOM 889 O O . LEU A 1 111 ? -14.665 10.793 12.593 1.00 88.56 111 LEU A O 1
ATOM 893 N N . ILE A 1 112 ? -14.248 8.794 13.527 1.00 86.56 112 ILE A N 1
ATOM 894 C CA . ILE A 1 112 ? -14.417 9.248 14.923 1.00 86.56 112 ILE A CA 1
ATOM 895 C C . ILE A 1 112 ? -13.377 10.318 15.287 1.00 86.56 112 ILE A C 1
ATOM 897 O O . ILE A 1 112 ? -13.671 11.293 15.985 1.00 86.56 112 ILE A O 1
ATOM 901 N N . SER A 1 113 ? -12.138 10.184 14.805 1.00 83.25 113 SER A N 1
ATOM 902 C CA . SER A 1 113 ? -11.083 11.172 15.046 1.00 83.25 113 SER A CA 1
ATOM 903 C C . SER A 1 113 ? -11.445 12.547 14.467 1.00 83.25 113 SER A C 1
ATOM 905 O O . SER A 1 113 ? -11.147 13.557 15.105 1.00 83.25 113 SER A O 1
ATOM 907 N N . LYS A 1 114 ? -12.158 12.563 13.331 1.00 85.69 114 LYS A N 1
ATOM 908 C CA . LYS A 1 114 ? -12.612 13.741 12.579 1.00 85.69 114 LYS A CA 1
ATOM 909 C C . LYS A 1 114 ? -14.027 14.217 12.941 1.00 85.69 114 LYS A C 1
ATOM 911 O O . LYS A 1 114 ? -14.574 15.037 12.213 1.00 85.69 114 LYS A O 1
ATOM 916 N N . ASN A 1 115 ? -14.614 13.725 14.037 1.00 84.75 115 ASN A N 1
ATOM 917 C CA . ASN A 1 115 ? -15.987 14.030 14.473 1.00 84.75 115 ASN A CA 1
ATOM 918 C C . ASN A 1 115 ? -17.069 13.690 13.420 1.00 84.75 115 ASN A C 1
ATOM 920 O O . ASN A 1 115 ? -18.168 14.237 13.442 1.00 84.75 115 ASN A O 1
ATOM 924 N N . LYS A 1 116 ? -16.789 12.751 12.507 1.00 87.44 116 LYS A N 1
ATOM 925 C CA . LYS A 1 116 ? -17.748 12.230 11.519 1.00 87.44 116 LYS A CA 1
ATOM 926 C C . LYS A 1 116 ? -18.508 11.028 12.087 1.00 87.44 116 LYS A C 1
ATOM 928 O O . LYS A 1 116 ? -18.415 9.907 11.587 1.00 87.44 116 LYS A O 1
ATOM 933 N N . ILE A 1 117 ? -19.240 11.254 13.177 1.00 87.00 117 ILE A N 1
ATOM 934 C CA . ILE A 1 117 ? -19.835 10.185 13.995 1.00 87.00 117 ILE A CA 1
ATOM 935 C C . ILE A 1 117 ? -20.912 9.401 13.241 1.00 87.00 117 ILE A C 1
ATOM 937 O O . ILE A 1 117 ? -20.937 8.175 13.314 1.00 87.00 117 ILE A O 1
ATOM 941 N N . THR A 1 118 ? -21.760 10.077 12.466 1.00 88.31 118 THR A N 1
ATOM 942 C CA . THR A 1 118 ? -22.831 9.429 11.691 1.00 88.31 118 THR A CA 1
ATOM 943 C C . THR A 1 118 ? -22.280 8.429 10.672 1.00 88.31 118 THR A C 1
ATOM 945 O O . THR A 1 118 ? -22.806 7.327 10.524 1.00 88.31 118 THR A O 1
ATOM 948 N N . GLU A 1 119 ? -21.185 8.788 9.998 1.00 88.94 119 GLU A N 1
ATOM 949 C CA . GLU A 1 119 ? -20.525 7.930 9.011 1.00 88.94 119 GLU A CA 1
ATOM 950 C C . GLU A 1 119 ? -19.855 6.727 9.687 1.00 88.94 119 GLU A C 1
ATOM 952 O O . GLU A 1 119 ? -20.050 5.586 9.265 1.00 88.94 119 GLU A O 1
ATOM 957 N N . ALA A 1 120 ? -19.157 6.964 10.805 1.00 88.75 120 ALA A N 1
ATOM 958 C CA . ALA A 1 120 ? -18.575 5.897 11.616 1.00 88.75 120 ALA A CA 1
ATOM 959 C C . ALA A 1 120 ? -19.646 4.920 12.132 1.00 88.75 120 ALA A C 1
ATOM 961 O O . ALA A 1 120 ? -19.456 3.705 12.071 1.00 88.75 120 ALA A O 1
ATOM 962 N N . LYS A 1 121 ? -20.793 5.440 12.590 1.00 89.31 121 LYS A N 1
ATOM 963 C CA . LYS A 1 121 ? -21.926 4.645 13.076 1.00 89.31 121 LYS A CA 1
ATOM 964 C C . LYS A 1 121 ? -22.467 3.729 11.982 1.00 89.31 121 LYS A C 1
ATOM 966 O O . LYS A 1 121 ? -22.588 2.524 12.202 1.00 89.31 121 LYS A O 1
ATOM 971 N N . ARG A 1 122 ? -22.717 4.282 10.790 1.00 90.12 122 ARG A N 1
ATOM 972 C CA . ARG A 1 122 ? -23.164 3.517 9.617 1.00 90.12 122 ARG A CA 1
ATOM 973 C C . ARG A 1 122 ? -22.181 2.397 9.279 1.00 90.12 122 ARG A C 1
ATOM 975 O O . ARG A 1 122 ? -22.600 1.267 9.045 1.00 90.12 122 ARG A O 1
ATOM 982 N N . LEU A 1 123 ? -20.882 2.692 9.280 1.00 89.56 123 LEU A N 1
ATOM 983 C CA . LEU A 1 123 ? -19.852 1.701 8.975 1.00 89.56 123 LEU A CA 1
ATOM 984 C C . LEU A 1 123 ? -19.816 0.560 10.005 1.00 89.56 123 LEU A C 1
ATOM 986 O O . LEU A 1 123 ? -19.770 -0.610 9.625 1.00 89.56 123 LEU A O 1
ATOM 990 N N . ILE A 1 124 ? -19.892 0.886 11.299 1.00 89.62 124 ILE A N 1
ATOM 991 C CA . ILE A 1 124 ? -19.915 -0.107 12.383 1.00 89.62 124 ILE A CA 1
ATOM 992 C C . ILE A 1 124 ? -21.172 -0.983 12.296 1.00 89.62 124 ILE A C 1
ATOM 994 O O . ILE A 1 124 ? -21.070 -2.198 12.443 1.00 89.62 124 ILE A O 1
ATOM 998 N N . GLN A 1 125 ? -22.340 -0.405 12.005 1.00 89.12 125 GLN A N 1
ATOM 999 C CA . GLN A 1 125 ? -23.581 -1.165 11.813 1.00 89.12 125 GLN A CA 1
ATOM 1000 C C . GLN A 1 125 ? -23.497 -2.122 10.616 1.00 89.12 125 GLN A C 1
ATOM 1002 O O . GLN A 1 125 ? -23.924 -3.273 10.716 1.00 89.12 125 GLN A O 1
ATOM 1007 N N . ILE A 1 126 ? -22.914 -1.681 9.494 1.00 88.88 126 ILE A N 1
ATOM 1008 C CA . ILE A 1 126 ? -22.673 -2.544 8.329 1.00 88.88 126 ILE A CA 1
ATOM 1009 C C . ILE A 1 126 ? -21.769 -3.715 8.729 1.00 88.88 126 ILE A C 1
ATOM 1011 O O . ILE A 1 126 ? -22.112 -4.869 8.473 1.00 88.88 126 ILE A O 1
ATOM 1015 N N . ALA A 1 127 ? -20.654 -3.439 9.411 1.00 88.81 127 ALA A N 1
ATOM 1016 C CA . ALA A 1 127 ? -19.749 -4.478 9.893 1.00 88.81 127 ALA A CA 1
ATOM 1017 C C . ALA A 1 127 ? -20.444 -5.446 10.868 1.00 88.81 127 ALA A C 1
ATOM 1019 O O . ALA A 1 127 ? -20.255 -6.657 10.770 1.00 88.81 127 ALA A O 1
ATOM 1020 N N . ALA A 1 128 ? -21.283 -4.944 11.776 1.00 89.25 128 ALA A N 1
ATOM 1021 C CA . ALA A 1 128 ? -22.054 -5.762 12.710 1.00 89.25 128 ALA A CA 1
ATOM 1022 C C . ALA A 1 128 ? -23.027 -6.699 11.972 1.00 89.25 128 ALA A C 1
ATOM 1024 O O . ALA A 1 128 ? -23.058 -7.897 12.255 1.00 89.25 128 ALA A O 1
ATOM 1025 N N . LYS A 1 129 ? -23.720 -6.191 10.941 1.00 89.69 129 LYS A N 1
ATOM 1026 C CA . LYS A 1 129 ? -24.607 -6.983 10.076 1.00 89.69 129 LYS A CA 1
ATOM 1027 C C . LYS A 1 129 ? -23.860 -8.117 9.368 1.00 89.69 129 LYS A C 1
ATOM 1029 O O . LYS A 1 129 ? -24.337 -9.250 9.385 1.00 89.69 129 LYS A O 1
ATOM 1034 N N . TYR A 1 130 ? -22.685 -7.844 8.796 1.00 88.38 130 TYR A N 1
ATOM 1035 C CA . TYR A 1 130 ? -21.850 -8.881 8.168 1.00 88.38 130 TYR A CA 1
ATOM 1036 C C . TYR A 1 130 ? -21.366 -9.934 9.171 1.00 88.38 130 TYR A C 1
ATOM 1038 O O . TYR A 1 130 ? -21.321 -11.119 8.849 1.00 88.38 130 TYR A O 1
ATOM 1046 N N . ASN A 1 131 ? -21.065 -9.517 10.401 1.00 88.19 131 ASN A N 1
ATOM 1047 C CA . ASN A 1 131 ? -20.651 -10.413 11.480 1.00 88.19 131 ASN A CA 1
ATOM 1048 C C . ASN A 1 131 ? -21.826 -11.092 12.205 1.00 88.19 131 ASN A C 1
ATOM 1050 O O . ASN A 1 131 ? -21.591 -11.842 13.149 1.00 88.19 131 ASN A O 1
ATOM 1054 N N . LYS A 1 132 ? -23.077 -10.855 11.779 1.00 89.88 132 LYS A N 1
ATOM 1055 C CA . LYS A 1 132 ? -24.299 -11.371 12.423 1.00 89.88 132 LYS A CA 1
ATOM 1056 C C . LYS A 1 132 ? -24.401 -11.000 13.910 1.00 89.88 132 LYS A C 1
ATOM 1058 O O . LYS A 1 132 ? -24.921 -11.768 14.714 1.00 89.88 132 LYS A O 1
ATOM 1063 N N . VAL A 1 133 ? -23.907 -9.816 14.268 1.00 88.69 133 VAL A N 1
ATOM 1064 C CA . VAL A 1 133 ? -23.995 -9.250 15.619 1.00 88.69 133 VAL A CA 1
ATOM 1065 C C . VAL A 1 133 ? -24.987 -8.094 15.600 1.00 88.69 133 VAL A C 1
ATOM 1067 O O . VAL A 1 133 ? -24.896 -7.205 14.754 1.00 88.69 133 VAL A O 1
ATOM 1070 N N . THR A 1 134 ? -25.914 -8.077 16.555 1.00 84.12 134 THR A N 1
ATOM 1071 C CA . THR A 1 134 ? -26.834 -6.953 16.750 1.00 84.12 134 THR A CA 1
ATOM 1072 C C . THR A 1 134 ? -26.240 -6.001 17.779 1.00 84.12 134 THR A C 1
ATOM 1074 O O . THR A 1 134 ? -25.977 -6.394 18.913 1.00 84.12 134 THR A O 1
ATOM 1077 N N . ILE A 1 135 ? -26.024 -4.749 17.386 1.00 82.81 135 ILE A N 1
ATOM 1078 C CA . ILE A 1 135 ? -25.583 -3.680 18.285 1.00 82.81 135 ILE A CA 1
ATOM 1079 C C . ILE A 1 135 ? -26.736 -2.686 18.372 1.00 82.81 135 ILE A C 1
ATOM 1081 O O . ILE A 1 135 ? -27.172 -2.177 17.340 1.00 82.81 135 ILE A O 1
ATOM 1085 N N . SER A 1 136 ? -27.248 -2.435 19.578 1.00 84.06 136 SER A N 1
ATOM 1086 C CA . SER A 1 136 ? -28.281 -1.418 19.769 1.00 84.06 136 SER A CA 1
ATOM 1087 C C . SER A 1 136 ? -27.705 -0.027 19.504 1.00 84.06 136 SER A C 1
ATOM 1089 O O . SER A 1 136 ? -26.535 0.261 19.788 1.00 84.06 136 SER A O 1
ATOM 1091 N N . ASP A 1 137 ? -28.541 0.856 18.965 1.00 81.44 137 ASP A N 1
ATOM 1092 C CA . ASP A 1 137 ? -28.131 2.222 18.660 1.00 81.44 137 ASP A CA 1
ATOM 1093 C C . ASP A 1 137 ? -27.694 2.998 19.905 1.00 81.44 137 ASP A C 1
ATOM 1095 O O . ASP A 1 137 ? -26.757 3.792 19.821 1.00 81.44 137 ASP A O 1
ATOM 1099 N N . ASP A 1 138 ? -28.293 2.708 21.060 1.00 80.12 138 ASP A N 1
ATOM 1100 C CA . ASP A 1 138 ? -27.961 3.330 22.343 1.00 80.12 138 ASP A CA 1
ATOM 1101 C C . ASP A 1 138 ? -26.595 2.879 22.874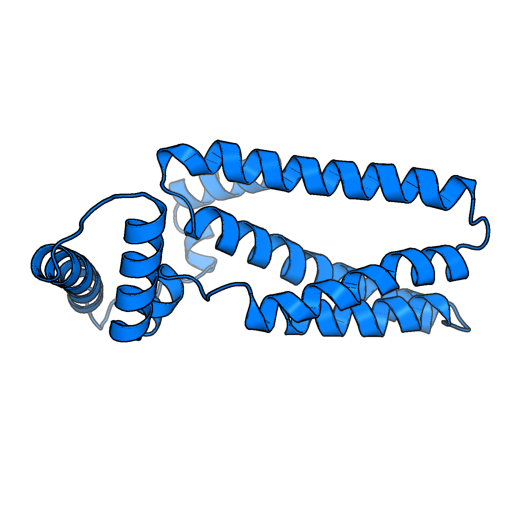 1.00 80.12 138 ASP A C 1
ATOM 1103 O O . ASP A 1 138 ? -25.786 3.698 23.330 1.00 80.12 138 ASP A O 1
ATOM 1107 N N . THR A 1 139 ? -26.269 1.587 22.752 1.00 80.12 139 THR A N 1
ATOM 1108 C CA . THR A 1 139 ? -24.939 1.083 23.119 1.00 80.12 139 THR A CA 1
ATOM 1109 C C . THR A 1 139 ? -23.871 1.677 22.202 1.00 80.12 139 THR A C 1
ATOM 1111 O O . THR A 1 139 ? -22.812 2.093 22.667 1.00 80.12 139 THR A O 1
ATOM 1114 N N . LEU A 1 140 ? -24.150 1.806 20.905 1.00 81.94 140 LEU A N 1
ATOM 1115 C CA . LEU A 1 140 ? -23.202 2.413 19.974 1.00 81.94 140 LEU A CA 1
ATOM 1116 C C . LEU A 1 140 ? -23.006 3.913 20.245 1.00 81.94 140 LEU A C 1
ATOM 1118 O O . LEU A 1 140 ? -21.872 4.391 20.275 1.00 81.94 140 LEU A O 1
ATOM 1122 N N . ASN A 1 141 ? -24.090 4.646 20.510 1.00 82.75 141 ASN A N 1
ATOM 1123 C CA . ASN A 1 141 ? -24.034 6.066 20.853 1.00 82.75 141 ASN A CA 1
ATOM 1124 C C . ASN A 1 141 ? -23.251 6.310 22.155 1.00 82.75 141 ASN A C 1
ATOM 1126 O O . ASN A 1 141 ? -22.437 7.228 22.209 1.00 82.75 141 ASN A O 1
ATOM 1130 N N . SER A 1 142 ? -23.428 5.473 23.182 1.00 78.94 142 SER A N 1
ATOM 1131 C CA . SER A 1 142 ? -22.694 5.603 24.453 1.00 78.94 142 SER A CA 1
ATOM 1132 C C . SER A 1 142 ? -21.193 5.286 24.323 1.00 78.94 142 SER A C 1
ATOM 1134 O O . SER A 1 142 ? -20.356 5.980 24.911 1.00 78.94 142 SER A O 1
ATOM 1136 N N . LEU A 1 143 ? -20.811 4.312 23.489 1.00 79.88 143 LEU A N 1
ATOM 1137 C CA . LEU A 1 143 ? -19.403 4.029 23.164 1.00 79.88 143 LEU A CA 1
ATOM 1138 C C . LEU A 1 143 ? -18.737 5.182 22.393 1.00 79.88 143 LEU A C 1
ATOM 1140 O O . LEU A 1 143 ? -17.584 5.539 22.648 1.00 79.88 143 LEU A O 1
ATOM 1144 N N . LEU A 1 144 ? -19.468 5.803 21.470 1.00 80.56 144 LEU A N 1
ATOM 1145 C CA . LEU A 1 144 ? -18.970 6.952 20.712 1.00 80.56 144 LEU A CA 1
ATOM 1146 C C . LEU A 1 144 ? -18.871 8.199 21.605 1.00 80.56 144 LEU A C 1
ATOM 1148 O O . LEU A 1 144 ? -17.836 8.866 21.607 1.00 80.56 144 LEU A O 1
ATOM 1152 N N . ALA A 1 145 ? -19.880 8.450 22.444 1.00 77.31 145 ALA A N 1
ATOM 1153 C CA . ALA A 1 145 ? -19.900 9.564 23.391 1.00 77.31 145 ALA A CA 1
ATOM 1154 C C . ALA A 1 145 ? -18.798 9.456 24.456 1.00 77.31 145 ALA A C 1
ATOM 1156 O O . ALA A 1 145 ? -18.175 10.458 24.796 1.00 77.31 145 ALA A O 1
ATOM 1157 N N . SER A 1 146 ? -18.490 8.256 24.958 1.00 72.62 146 SER A N 1
ATOM 1158 C CA . SER A 1 146 ? -17.361 8.063 25.886 1.00 72.62 146 SER A CA 1
ATOM 1159 C C . SER A 1 146 ? -16.009 8.370 25.231 1.00 72.62 146 SER A C 1
ATOM 1161 O O . SER A 1 146 ? -15.146 8.983 25.860 1.00 72.62 146 SER A O 1
ATOM 1163 N N . THR A 1 147 ? -15.851 8.042 23.946 1.00 73.56 147 THR A N 1
ATOM 1164 C CA . THR A 1 147 ? -14.650 8.376 23.163 1.00 73.56 147 THR A CA 1
ATOM 1165 C C . THR A 1 147 ? -14.526 9.887 22.917 1.00 73.56 147 THR A C 1
ATOM 1167 O O . THR A 1 147 ? -13.427 10.443 22.984 1.00 73.56 147 THR A O 1
ATOM 1170 N N . GLU A 1 148 ? -15.641 10.583 22.669 1.00 70.69 148 GLU A N 1
ATOM 1171 C CA . GLU A 1 148 ? -15.667 12.049 22.567 1.00 70.69 148 GLU A CA 1
ATOM 1172 C C . GLU A 1 148 ? -15.412 12.737 23.908 1.00 70.69 148 GLU A C 1
ATOM 1174 O O . GLU A 1 148 ? -14.646 13.701 23.971 1.00 70.69 148 GLU A O 1
ATOM 1179 N N . ASN A 1 149 ? -16.009 12.233 24.988 1.00 66.00 149 ASN A N 1
ATOM 1180 C CA . ASN A 1 149 ? -15.813 12.776 26.323 1.00 66.00 149 ASN A CA 1
ATOM 1181 C C . ASN A 1 149 ? -14.345 12.669 26.723 1.00 66.00 149 ASN A C 1
ATOM 1183 O O . ASN A 1 149 ? -13.779 13.685 27.099 1.00 66.00 149 ASN A O 1
ATOM 1187 N N . GLN A 1 150 ? -13.680 11.530 26.492 1.00 63.41 150 GLN A N 1
ATOM 1188 C CA . GLN A 1 150 ? -12.231 11.388 26.709 1.00 63.41 150 GLN A CA 1
ATOM 1189 C C . GLN A 1 150 ? -11.377 12.372 25.891 1.00 63.41 150 GLN A C 1
ATOM 1191 O O . GLN A 1 150 ? -10.281 12.729 26.321 1.00 63.41 150 GLN A O 1
ATOM 1196 N N . LYS A 1 151 ? -11.839 12.820 24.716 1.00 64.19 151 LYS A N 1
ATOM 1197 C CA . LYS A 1 151 ? -11.172 13.900 23.972 1.00 64.19 151 LYS A CA 1
ATOM 1198 C C . LYS A 1 151 ? -11.408 15.268 24.616 1.00 64.19 151 LYS A C 1
ATOM 1200 O O . LYS A 1 151 ? -10.480 16.065 24.633 1.00 64.19 151 LYS A O 1
ATOM 1205 N N . LYS A 1 152 ? -12.616 15.537 25.128 1.00 60.62 152 LYS A N 1
ATOM 1206 C CA . LYS A 1 152 ? -12.991 16.807 25.779 1.00 60.62 152 LYS A CA 1
ATOM 1207 C C . LYS A 1 152 ? -12.425 16.957 27.195 1.00 60.62 152 LYS A C 1
ATOM 1209 O O . LYS A 1 152 ? -12.183 18.079 27.613 1.00 60.62 152 LYS A O 1
ATOM 1214 N N . THR A 1 153 ? -12.194 15.859 27.923 1.00 58.09 153 THR A N 1
ATOM 1215 C CA . THR A 1 153 ? -11.546 15.879 29.252 1.00 58.09 153 THR A CA 1
ATOM 1216 C C . THR A 1 153 ? -10.034 16.097 29.174 1.00 58.09 153 THR A C 1
ATOM 1218 O O . THR A 1 153 ? -9.394 16.249 30.210 1.00 58.09 153 THR A O 1
ATOM 1221 N N . LYS A 1 154 ? -9.439 16.099 27.972 1.00 60.69 154 LYS A N 1
ATOM 1222 C CA . LYS A 1 154 ? -8.051 16.534 27.809 1.00 60.69 154 LYS A CA 1
ATOM 1223 C C . LYS A 1 154 ? -7.992 18.036 28.040 1.00 60.69 154 LYS A C 1
ATOM 1225 O O . LYS A 1 154 ? -8.675 18.794 27.358 1.00 60.69 154 LYS A O 1
ATOM 1230 N N . ASP A 1 155 ? -7.191 18.421 29.024 1.00 56.88 155 ASP A N 1
ATOM 1231 C CA . ASP A 1 155 ? -6.982 19.804 29.428 1.00 56.88 155 ASP A CA 1
ATOM 1232 C C . ASP A 1 155 ? -6.611 20.652 28.190 1.00 56.88 155 ASP A C 1
ATOM 1234 O O . ASP A 1 155 ? -5.677 20.284 27.471 1.00 56.88 155 ASP A O 1
ATOM 1238 N N . PRO A 1 156 ? -7.329 21.749 27.881 1.00 59.38 156 PRO A N 1
ATOM 1239 C CA . PRO A 1 156 ? -7.040 22.587 26.715 1.00 59.38 156 PRO A CA 1
ATOM 1240 C C . PRO A 1 156 ? -5.627 23.197 26.738 1.00 59.38 156 PRO A C 1
ATOM 1242 O O . PRO A 1 156 ? -5.115 23.567 25.681 1.00 59.38 156 PRO A O 1
ATOM 1245 N N . ASN A 1 157 ? -4.970 23.248 27.906 1.00 57.62 157 ASN A N 1
ATOM 1246 C CA . ASN A 1 157 ? -3.562 23.636 28.046 1.00 57.62 157 ASN A CA 1
ATOM 1247 C C . ASN A 1 157 ? -2.562 22.483 27.831 1.00 57.62 157 ASN A C 1
ATOM 1249 O O . ASN A 1 157 ? -1.349 22.711 27.768 1.00 57.62 157 ASN A O 1
ATOM 1253 N N . GLN A 1 158 ? -3.029 21.239 27.701 1.00 62.72 158 GLN A N 1
ATOM 1254 C CA . GLN A 1 158 ? -2.173 20.092 27.426 1.00 62.72 158 GLN A CA 1
ATOM 1255 C C . GLN A 1 158 ? -1.767 20.110 25.949 1.00 62.72 158 GLN A C 1
ATOM 1257 O O . GLN A 1 158 ? -2.559 19.798 25.058 1.00 62.72 158 GLN A O 1
ATOM 1262 N N . LYS A 1 159 ? -0.507 20.481 25.685 1.00 65.31 159 LYS A N 1
ATOM 1263 C CA . LYS A 1 159 ? 0.078 20.436 24.336 1.00 65.31 159 LYS A CA 1
ATOM 1264 C C . LYS A 1 159 ? -0.185 19.072 23.701 1.00 65.31 159 LYS A C 1
ATOM 1266 O O . LYS A 1 159 ? -0.013 18.036 24.347 1.00 65.31 159 LYS A O 1
ATOM 1271 N N . SER A 1 160 ? -0.581 19.080 22.428 1.00 70.12 160 SER A N 1
ATOM 1272 C CA . SER A 1 160 ? -0.714 17.849 21.659 1.00 70.12 160 SER A CA 1
ATOM 1273 C C . SER A 1 160 ? 0.611 17.079 21.716 1.00 70.12 160 SER A C 1
ATOM 1275 O O . SER A 1 160 ? 1.675 17.689 21.562 1.00 70.12 160 SER A O 1
ATOM 1277 N N . PRO A 1 161 ? 0.570 15.760 21.975 1.00 75.88 161 PRO A N 1
ATOM 1278 C CA . PRO A 1 161 ? 1.783 14.964 22.054 1.00 75.88 161 PRO A CA 1
ATOM 1279 C C . PRO A 1 161 ? 2.546 15.083 20.734 1.00 75.88 161 PRO A C 1
ATOM 1281 O O . PRO A 1 161 ? 1.988 14.867 19.655 1.00 75.88 161 PRO A O 1
ATOM 1284 N N . SER A 1 162 ? 3.813 15.467 20.832 1.00 85.50 162 SER A N 1
ATOM 1285 C CA . SER A 1 162 ? 4.721 15.614 19.701 1.00 85.50 162 SER A CA 1
ATOM 1286 C C . SER A 1 162 ? 5.498 14.321 19.485 1.00 85.50 162 SER A C 1
ATOM 1288 O O . SER A 1 162 ? 5.770 13.574 20.423 1.00 85.50 162 SER A O 1
ATOM 1290 N N . VAL A 1 163 ? 5.947 14.082 18.252 1.00 84.25 163 VAL A N 1
ATOM 1291 C CA . VAL A 1 163 ? 6.868 12.974 17.938 1.00 84.25 163 VAL A CA 1
ATOM 1292 C C . VAL A 1 163 ? 8.141 13.064 18.790 1.00 84.25 163 VAL A C 1
ATOM 1294 O O . VAL A 1 163 ? 8.694 12.046 19.198 1.00 84.25 163 VAL A O 1
ATOM 1297 N N . LEU A 1 164 ? 8.564 14.281 19.152 1.00 85.94 164 LEU A N 1
ATOM 1298 C CA . LEU A 1 164 ? 9.719 14.504 20.025 1.00 85.94 164 LEU A CA 1
ATOM 1299 C C . LEU A 1 164 ? 9.516 13.971 21.452 1.00 85.94 164 LEU A C 1
ATOM 1301 O O . LEU A 1 164 ? 10.495 13.702 22.148 1.00 85.94 164 LEU A O 1
ATOM 1305 N N . ASP A 1 165 ? 8.273 13.771 21.894 1.00 85.62 165 ASP A N 1
ATOM 1306 C CA . ASP A 1 165 ? 7.985 13.239 23.229 1.00 85.62 165 ASP A CA 1
ATOM 1307 C C . ASP A 1 165 ? 8.371 11.755 23.354 1.00 85.62 165 ASP A C 1
ATOM 1309 O O . ASP A 1 165 ? 8.628 11.277 24.461 1.00 85.62 165 ASP A O 1
ATOM 1313 N N . ILE A 1 166 ? 8.538 11.047 22.227 1.00 87.50 166 ILE A N 1
ATOM 1314 C CA . ILE A 1 166 ? 9.113 9.693 22.192 1.00 87.50 166 ILE A CA 1
ATOM 1315 C C . ILE A 1 166 ? 10.514 9.689 22.815 1.00 87.50 166 ILE A C 1
ATOM 1317 O O . ILE A 1 166 ? 10.848 8.775 23.567 1.00 87.50 166 ILE A O 1
ATOM 1321 N N . PHE A 1 167 ? 11.319 10.724 22.555 1.00 87.69 167 PHE A N 1
ATOM 1322 C CA . PHE A 1 167 ? 12.674 10.838 23.102 1.00 87.69 167 PHE A CA 1
ATOM 1323 C C . PHE A 1 167 ? 12.693 11.312 24.556 1.00 87.69 167 PHE A C 1
ATOM 1325 O O . PHE A 1 167 ? 13.633 10.993 25.285 1.00 87.69 167 PHE A O 1
ATOM 1332 N N . LYS A 1 168 ? 11.656 12.039 24.990 1.00 86.75 168 LYS A N 1
ATOM 1333 C CA . LYS A 1 168 ? 11.538 12.536 26.368 1.00 86.75 168 LYS A CA 1
ATOM 1334 C C . LYS A 1 168 ? 11.166 11.430 27.351 1.00 86.75 168 LYS A C 1
ATOM 1336 O O . LYS A 1 168 ? 11.661 11.413 28.475 1.00 86.75 168 LYS A O 1
ATOM 1341 N N . HIS A 1 169 ? 10.314 10.490 26.944 1.00 89.38 169 HIS A N 1
ATOM 1342 C CA . HIS A 1 169 ? 9.851 9.416 27.820 1.00 89.38 169 HIS A CA 1
ATOM 1343 C C . HIS A 1 169 ? 10.659 8.129 27.620 1.00 89.38 169 HIS A C 1
ATOM 1345 O O . HIS A 1 169 ? 10.585 7.478 26.580 1.00 89.38 169 HIS A O 1
ATOM 1351 N N . SER A 1 170 ? 11.380 7.699 28.662 1.00 87.25 170 SER A N 1
ATOM 1352 C CA . SER A 1 170 ? 12.242 6.503 28.624 1.00 87.25 170 SER A CA 1
ATOM 1353 C C . SER A 1 170 ? 11.496 5.219 28.220 1.00 87.25 170 SER A C 1
ATOM 1355 O O . SER A 1 170 ? 12.039 4.387 27.494 1.00 87.25 170 SER A O 1
ATOM 1357 N N . SER A 1 171 ? 10.231 5.066 28.628 1.00 90.06 171 SER A N 1
ATOM 1358 C CA . SER A 1 171 ? 9.386 3.926 28.246 1.00 90.06 171 SER A CA 1
ATOM 1359 C C . SER A 1 171 ? 9.014 3.930 26.759 1.00 90.06 171 SER A C 1
ATOM 1361 O O . SER A 1 171 ? 9.071 2.878 26.121 1.00 90.06 171 SER A O 1
ATOM 1363 N N . LEU A 1 172 ? 8.675 5.095 26.194 1.00 88.81 172 LEU A N 1
ATOM 1364 C CA . LEU A 1 172 ? 8.376 5.247 24.767 1.00 88.81 172 LEU A CA 1
ATOM 1365 C C . LEU A 1 172 ? 9.630 5.044 23.923 1.00 88.81 172 LEU A C 1
ATOM 1367 O O . LEU A 1 172 ? 9.577 4.308 22.944 1.00 88.81 172 LEU A O 1
ATOM 1371 N N . ARG A 1 173 ? 10.767 5.602 24.349 1.00 91.38 173 ARG A N 1
ATOM 1372 C CA . ARG A 1 173 ? 12.057 5.416 23.678 1.00 91.38 173 ARG A CA 1
ATOM 1373 C C . ARG A 1 173 ? 12.462 3.946 23.599 1.00 91.38 173 ARG A C 1
ATOM 1375 O O . ARG A 1 173 ? 12.847 3.491 22.530 1.00 91.38 173 ARG A O 1
ATOM 1382 N N . LYS A 1 174 ? 12.339 3.184 24.696 1.00 93.12 174 LYS A N 1
ATOM 1383 C CA . LYS A 1 174 ? 12.623 1.735 24.694 1.00 93.12 174 LYS A CA 1
ATOM 1384 C C . LYS A 1 174 ? 11.736 0.989 23.698 1.00 93.12 174 LYS A C 1
ATOM 1386 O O . LYS A 1 174 ? 12.242 0.196 22.917 1.00 93.12 174 LYS A O 1
ATOM 1391 N N . ARG A 1 175 ? 10.429 1.270 23.693 1.00 92.00 175 ARG A N 1
ATOM 1392 C CA . ARG A 1 175 ? 9.488 0.650 22.744 1.00 92.00 175 ARG A CA 1
ATOM 1393 C C . ARG A 1 175 ? 9.799 1.032 21.299 1.00 92.00 175 ARG A C 1
ATOM 1395 O O . ARG A 1 175 ? 9.769 0.165 20.441 1.00 92.00 175 ARG A O 1
ATOM 1402 N N . ALA A 1 176 ? 10.131 2.295 21.041 1.00 90.31 176 ALA A N 1
ATOM 1403 C CA . ALA A 1 176 ? 10.507 2.765 19.713 1.00 90.31 176 ALA A CA 1
ATOM 1404 C C . ALA A 1 176 ? 11.792 2.095 19.208 1.00 90.31 176 ALA A C 1
ATOM 1406 O O . ALA A 1 176 ? 11.836 1.699 18.053 1.00 90.31 176 ALA A O 1
ATOM 1407 N N . LEU A 1 177 ? 12.800 1.915 20.070 1.00 92.00 177 LEU A N 1
ATOM 1408 C CA . LEU A 1 177 ? 14.035 1.206 19.721 1.00 92.00 177 LEU A CA 1
ATOM 1409 C C . LEU A 1 177 ? 13.795 -0.275 19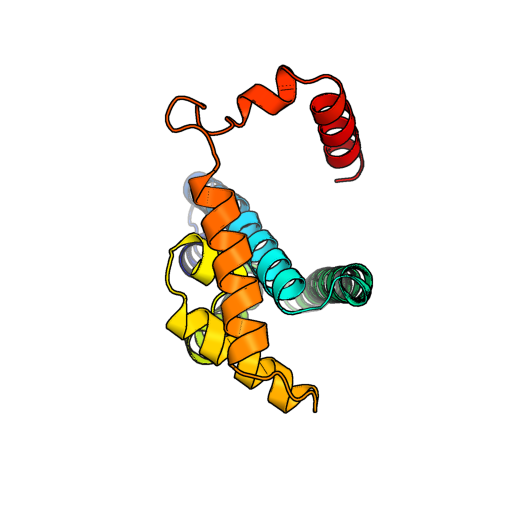.420 1.00 92.00 177 LEU A C 1
ATOM 1411 O O . LEU A 1 177 ? 14.364 -0.784 18.466 1.00 92.00 177 LEU A O 1
ATOM 1415 N N . ILE A 1 178 ? 12.941 -0.948 20.198 1.00 92.38 178 ILE A N 1
ATOM 1416 C CA . ILE A 1 178 ? 12.562 -2.343 19.925 1.00 92.38 178 ILE A CA 1
ATOM 1417 C C . ILE A 1 178 ? 11.851 -2.435 18.571 1.00 92.38 178 ILE A C 1
ATOM 1419 O O . ILE A 1 178 ? 12.248 -3.227 17.732 1.00 92.38 178 ILE A O 1
ATOM 1423 N N . ILE A 1 179 ? 10.864 -1.568 18.319 1.00 89.38 179 ILE A N 1
ATOM 1424 C CA . ILE A 1 179 ? 10.148 -1.542 17.035 1.00 89.38 179 ILE A CA 1
ATOM 1425 C C . ILE A 1 179 ? 11.101 -1.233 15.873 1.00 89.38 179 ILE A C 1
ATOM 1427 O O . ILE A 1 179 ? 10.950 -1.822 14.814 1.00 89.38 179 ILE A O 1
ATOM 1431 N N . PHE A 1 180 ? 12.065 -0.326 16.058 1.00 89.12 180 PHE A N 1
ATOM 1432 C CA . PHE A 1 180 ? 13.075 -0.006 15.046 1.00 89.12 180 PHE A CA 1
ATOM 1433 C C . PHE A 1 180 ? 14.039 -1.168 14.782 1.00 89.12 180 PHE A C 1
ATOM 1435 O O . PHE A 1 180 ? 14.542 -1.283 13.678 1.00 89.12 180 PHE A O 1
ATOM 1442 N N . PHE A 1 181 ? 14.320 -1.998 15.786 1.00 91.00 181 PHE A N 1
ATOM 1443 C CA . PHE A 1 181 ? 15.162 -3.182 15.627 1.00 91.00 181 PHE A CA 1
ATOM 1444 C C . PHE A 1 181 ? 14.417 -4.346 14.956 1.00 91.00 181 PHE A C 1
ATOM 1446 O O . PHE A 1 181 ? 15.021 -5.095 14.196 1.00 91.00 181 PHE A O 1
ATOM 1453 N N . ASP A 1 182 ? 13.122 -4.499 15.242 1.00 81.31 182 ASP A N 1
ATOM 1454 C CA . ASP A 1 182 ? 12.280 -5.564 14.682 1.00 81.31 182 ASP A CA 1
ATOM 1455 C C . ASP A 1 182 ? 11.880 -5.323 13.209 1.00 81.31 182 ASP A C 1
ATOM 1457 O O . ASP A 1 182 ? 11.408 -6.253 12.550 1.00 81.31 182 ASP A O 1
ATOM 1461 N N . TRP A 1 183 ? 12.014 -4.088 12.713 1.00 72.06 183 TRP A N 1
ATOM 1462 C CA . TRP A 1 183 ? 11.689 -3.663 11.344 1.00 72.06 183 TRP A CA 1
ATOM 1463 C C . TRP A 1 183 ? 12.926 -3.562 10.456 1.00 72.06 183 TRP A C 1
ATOM 1465 O O . TRP A 1 183 ? 12.808 -3.955 9.272 1.00 72.06 183 TRP A O 1
#

Organism: Anoplophora glabripennis (NCBI:txid217634)

pLDDT: mean 88.88, std 8.86, range [56.88, 97.62]

Sequence (183 aa):
FFISLVTQLVFGIITSFAPEYWTFTIARAIVGATTSGVFLVAYVIGLEMVGPSKRTIAGTVTQMFFSLGYMLTAVFALYIYDWRKLQFALTIPGVLFLCYWWCIPESARWLISKNKITEAKRLIQIAAKYNKVTISDDTLNSLLASTENQKKTKDPNQKSPSVLDIFKHSSLRKRALIIFFDW

Secondary structure (DSSP, 8-state):
-HHHHHHHHHHHHHHHH--SHHHHHHHHHHHHHHHHHHHHHHHHHHHHHS-GGGHHHHHHHHHHHHHHHHHHHHHHHHH---HHHHHHHHHGGGGGGGGHHHHSPPPHHHHHHTT-HHHHHHHHHHHHHHTT----HHHHHHHHHHHHHHHHTS-TTSPPPPTTHHHH-HHHHHHHHHHHHH-

InterPro domains:
  IPR005828 Major facilitator, sugar transporter-like [PF00083] (3-179)
  IPR020846 Major facilitator superfamily domain [PS50850] (1-183)
  IPR036259 MFS transporter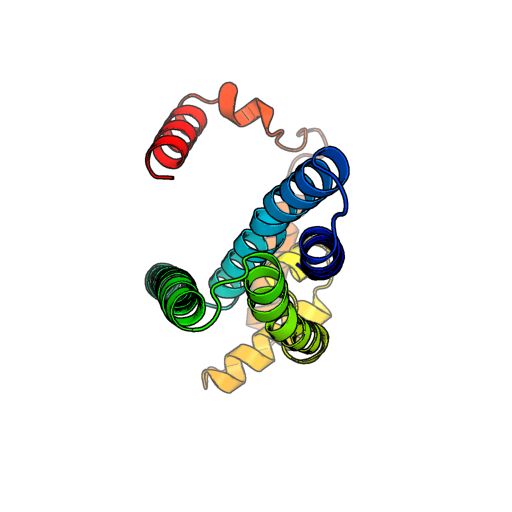 superfamily [G3DSA:1.20.1250.20] (1-183)
  IPR036259 MFS transporter superfamily [SSF103473] (1-181)